Protein AF-A0A455UIN1-F1 (afdb_monomer)

InterPro domains:
  IPR005190 Glutamate-ammonia ligase adenylyltransferase, repeated domain [PF03710] (2-62)
  IPR013546 PII-uridylyltransferase/Glutamine-synthetase adenylyltransferase [PF08335] (84-170)
  IPR023057 Bifunctiona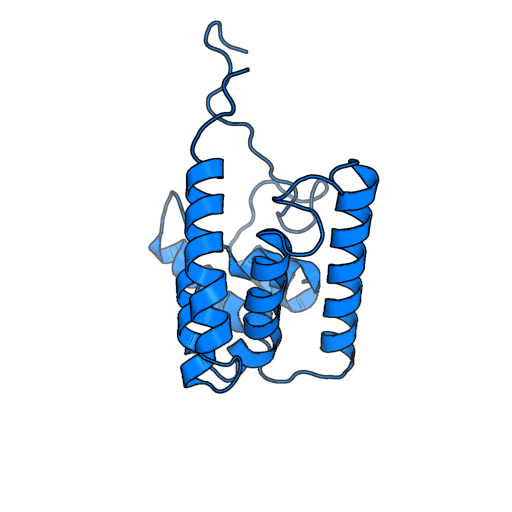l glutamine synthetase adenylyltransferase/adenylyl-removing enzyme [PTHR30621] (2-166)
  IPR043519 Nucleotidyltransferase superfamily [G3DSA:3.30.460.10] (1-71)
  IPR043519 Nucleotidyltransferase superfamily [SSF81301] (2-73)

Nearest PDB structures (foldseek):
  1v4a-assembly1_A  TM=8.719E-01  e=1.835E-10  Escherichia coli
  3k7d-assembly3_B  TM=8.566E-01  e=2.655E-03  Escherichia coli
  3k7d-assembly3_A  TM=7.253E-01  e=2.410E-03  Escherichia coli

Foldseek 3Di:
DDPVDDDDDDQQQLDQVGPPDDSDDDLVVRLCCLVPPNDLVNLLVLLQDADDDDPRVVRVVSSVSCCCSNAPLDDDPVSVVSLVVVVVVLLVVCVVVVVCPPCQRHPPHLVVLSSVLSSCCRVCCSPVVQCSHNDSLSSLVCCCVVVNDPPVVSVVVNVRNVVVVVVVVDDPPD

Mean predicted aligned error: 6.93 Å

Solvent-accessible surface area (backbone atoms only — not comparable to full-atom values): 10352 Å² total; per-residue (Å²): 126,56,101,86,50,74,94,73,91,82,82,69,60,86,45,72,71,28,88,85,29,72,96,74,75,55,70,69,56,51,53,50,42,45,73,77,70,55,50,74,69,52,30,62,58,51,48,62,62,72,63,87,66,82,65,48,65,64,41,46,50,54,54,59,72,44,40,66,63,43,22,37,76,72,82,57,74,65,58,57,50,50,51,52,52,49,51,50,52,54,53,50,54,34,52,74,68,67,34,55,84,35,74,60,57,18,93,90,8,58,55,52,55,50,48,54,50,50,48,47,26,45,72,39,18,33,76,44,60,83,36,72,49,60,47,65,71,60,34,48,69,48,30,39,85,69,72,75,39,60,58,71,60,44,65,60,49,50,59,52,48,53,50,53,53,54,64,61,74,46,76,81,88,123

Secondary structure (DSSP, 8-state):
-BTTB-S-----TTSTTGGGS-SS--HHHHHHHHHHT--HHHHHHHTT----SS-HHHHHHHHHHTHHHHS-SS--HHHHHHHHHHHHHHHHHHHHTTGGG-TTTSTTSHHHHHHHHHHHHHHHTTT-GGG--S-HHHHHHHTTTTTSS-HHHHHHHHHHHHHHHHHHHS----

pLDDT: mean 85.01, std 14.12, range [31.84, 97.75]

Radius of gyration: 17.74 Å; Cα contacts (8 Å, |Δi|>4): 140; chains: 1; bounding box: 41×41×50 Å

Structure (mmCIF, N/CA/C/O backbone):
data_AF-A0A455UIN1-F1
#
_entry.id   AF-A0A455UIN1-F1
#
loop_
_atom_site.group_PDB
_atom_site.id
_atom_site.type_symbol
_atom_site.label_atom_id
_atom_site.label_alt_id
_atom_site.label_comp_id
_atom_site.label_asym_id
_atom_site.label_entity_id
_atom_site.label_seq_id
_atom_site.pdbx_PDB_ins_code
_atom_site.Cartn_x
_atom_site.Cartn_y
_atom_site.Cartn_z
_atom_site.occupancy
_atom_site.B_iso_or_equiv
_atom_site.auth_seq_id
_atom_site.auth_comp_id
_atom_site.auth_asym_id
_atom_site.auth_atom_id
_atom_site.pdbx_PDB_model_num
ATOM 1 N N . MET A 1 1 ? 10.483 16.284 -27.730 1.00 51.31 1 MET A N 1
ATOM 2 C CA . MET A 1 1 ? 9.064 16.683 -27.606 1.00 51.31 1 MET A CA 1
ATOM 3 C C . MET A 1 1 ? 8.491 16.688 -29.005 1.00 51.31 1 MET A C 1
ATOM 5 O O . MET A 1 1 ? 9.138 17.255 -29.876 1.00 51.31 1 MET A O 1
ATOM 9 N N . THR A 1 2 ? 7.380 15.994 -29.245 1.00 78.19 2 THR A N 1
ATOM 10 C CA . THR A 1 2 ? 6.686 16.087 -30.538 1.00 78.19 2 THR A CA 1
ATOM 11 C C . THR A 1 2 ? 5.873 17.383 -30.583 1.00 78.19 2 THR A C 1
ATOM 13 O O . THR A 1 2 ? 5.689 18.029 -29.547 1.00 78.19 2 THR A O 1
ATOM 16 N N . ALA A 1 3 ? 5.391 17.766 -31.769 1.00 73.81 3 ALA A N 1
ATOM 17 C CA . ALA A 1 3 ? 4.498 18.918 -31.933 1.00 73.81 3 ALA A CA 1
ATOM 18 C C . ALA A 1 3 ? 3.223 18.800 -31.067 1.00 73.81 3 ALA A C 1
ATOM 20 O O . ALA A 1 3 ? 2.701 19.809 -30.607 1.00 73.81 3 ALA A O 1
ATOM 21 N N . ASP A 1 4 ? 2.807 17.566 -30.759 1.00 78.75 4 ASP A N 1
ATOM 22 C CA . ASP A 1 4 ? 1.626 17.242 -29.948 1.00 78.75 4 ASP A CA 1
ATOM 23 C C . ASP A 1 4 ? 1.920 17.079 -28.440 1.00 78.75 4 ASP A C 1
ATOM 25 O O . ASP A 1 4 ? 1.047 16.698 -27.661 1.00 78.75 4 ASP A O 1
ATOM 29 N N . GLY A 1 5 ? 3.152 17.345 -27.990 1.00 78.94 5 GLY A N 1
ATOM 30 C CA . GLY A 1 5 ? 3.526 17.269 -26.574 1.00 78.94 5 GLY A CA 1
ATOM 31 C C . GLY A 1 5 ? 3.953 15.871 -26.103 1.00 78.94 5 GLY A C 1
ATOM 32 O O . GLY A 1 5 ? 4.839 15.248 -26.687 1.00 78.94 5 GLY A O 1
ATOM 33 N N . PHE A 1 6 ? 3.423 15.413 -24.964 1.00 77.44 6 PHE A N 1
ATOM 34 C CA . PHE A 1 6 ? 3.706 14.094 -24.378 1.00 77.44 6 PHE A CA 1
ATOM 35 C C . PHE A 1 6 ? 2.401 13.432 -23.926 1.00 77.44 6 PHE A C 1
ATOM 37 O O . PHE A 1 6 ? 1.505 14.118 -23.444 1.00 77.44 6 PHE A O 1
ATOM 44 N N . ALA A 1 7 ? 2.312 12.100 -24.018 1.00 83.25 7 ALA A N 1
ATOM 45 C CA . ALA A 1 7 ? 1.125 11.369 -23.566 1.00 83.25 7 ALA A CA 1
ATOM 46 C C . ALA A 1 7 ? 0.991 11.399 -22.032 1.00 83.25 7 ALA A C 1
ATOM 48 O O . ALA A 1 7 ? -0.006 11.870 -21.494 1.00 83.25 7 ALA A O 1
ATOM 49 N N . PHE A 1 8 ? 2.026 10.946 -21.313 1.00 82.44 8 PHE A N 1
ATOM 50 C CA . PHE A 1 8 ? 2.052 10.943 -19.849 1.00 82.44 8 PHE A CA 1
ATOM 51 C C . PHE A 1 8 ? 3.449 11.260 -19.316 1.00 82.44 8 PHE A C 1
ATOM 53 O O . PHE A 1 8 ? 4.456 10.842 -19.887 1.00 82.44 8 PHE A O 1
ATOM 60 N N . ARG A 1 9 ? 3.511 11.964 -18.180 1.00 85.12 9 ARG A N 1
ATOM 61 C CA . ARG A 1 9 ? 4.736 12.026 -17.370 1.00 85.12 9 ARG A CA 1
ATOM 62 C C . ARG A 1 9 ? 4.831 10.742 -16.560 1.00 85.12 9 ARG A C 1
ATOM 64 O O . ARG A 1 9 ? 3.926 10.449 -15.781 1.00 85.12 9 ARG A O 1
ATOM 71 N N . VAL A 1 10 ? 5.918 10.004 -16.742 1.00 87.12 10 VAL A N 1
ATOM 72 C CA . VAL A 1 10 ? 6.169 8.748 -16.031 1.00 87.12 10 VAL A CA 1
ATOM 73 C C . VAL A 1 10 ? 7.175 8.997 -14.913 1.00 87.12 10 VAL A C 1
ATOM 75 O O . VAL A 1 10 ? 8.202 9.634 -15.132 1.00 87.12 10 VAL A O 1
ATOM 78 N N . ASP A 1 11 ? 6.865 8.506 -13.715 1.00 89.69 11 ASP A N 1
ATOM 79 C CA . ASP A 1 11 ? 7.731 8.599 -12.543 1.00 89.69 11 ASP A CA 1
ATOM 80 C C . ASP A 1 11 ? 8.199 7.198 -12.133 1.00 89.69 11 ASP A C 1
ATOM 82 O O . ASP A 1 11 ? 7.403 6.383 -11.672 1.00 89.69 11 ASP A O 1
ATOM 86 N N . MET A 1 12 ? 9.493 6.928 -12.314 1.00 89.50 12 MET A N 1
ATOM 87 C CA . MET A 1 12 ? 10.115 5.626 -12.044 1.00 89.50 12 MET A CA 1
ATOM 88 C C . MET A 1 12 ? 10.830 5.571 -10.684 1.00 89.50 12 MET A C 1
ATOM 90 O O . MET A 1 12 ? 11.571 4.625 -10.417 1.00 89.50 12 MET A O 1
ATOM 94 N N . ARG A 1 13 ? 10.656 6.577 -9.816 1.00 89.19 13 ARG A N 1
ATOM 95 C CA . ARG A 1 13 ? 11.411 6.703 -8.552 1.00 89.19 13 ARG A CA 1
ATOM 96 C C . ARG A 1 13 ? 11.016 5.701 -7.469 1.00 89.19 13 ARG A C 1
ATOM 98 O O . ARG A 1 13 ? 11.766 5.519 -6.519 1.00 89.19 13 ARG A O 1
ATOM 105 N N . LEU A 1 14 ? 9.859 5.053 -7.609 1.00 90.25 14 LEU A N 1
ATOM 106 C CA . LEU A 1 14 ? 9.370 4.044 -6.662 1.00 90.25 14 LEU A CA 1
ATOM 107 C C . LEU A 1 14 ? 9.937 2.636 -6.913 1.00 90.25 14 LEU A C 1
ATOM 109 O O . LEU A 1 14 ? 9.571 1.708 -6.198 1.00 90.25 14 LEU A O 1
ATOM 113 N N . ARG A 1 15 ? 10.792 2.455 -7.929 1.00 92.12 15 ARG A N 1
ATOM 114 C CA . ARG A 1 15 ? 11.458 1.170 -8.182 1.00 92.12 15 ARG A CA 1
ATOM 115 C C . ARG A 1 15 ? 12.506 0.865 -7.097 1.00 92.12 15 ARG A C 1
ATOM 117 O O . ARG A 1 15 ? 13.046 1.812 -6.518 1.00 92.12 15 ARG A O 1
ATOM 124 N N . PRO A 1 16 ? 12.845 -0.416 -6.863 1.00 89.75 16 PRO A N 1
ATOM 125 C CA . PRO A 1 16 ? 13.954 -0.800 -5.993 1.00 89.75 16 PRO A CA 1
ATOM 126 C C . PRO A 1 16 ? 15.227 -0.003 -6.261 1.00 89.75 16 PRO A C 1
ATOM 128 O O . PRO A 1 16 ? 15.590 0.223 -7.415 1.00 89.75 16 PRO A O 1
ATOM 131 N N . LEU A 1 17 ? 15.898 0.416 -5.184 1.00 86.12 17 LEU A N 1
ATOM 132 C CA . LEU A 1 17 ? 17.103 1.264 -5.217 1.00 86.12 17 LEU A CA 1
ATOM 133 C C . LEU A 1 17 ? 16.887 2.677 -5.810 1.00 86.12 17 LEU A C 1
ATOM 135 O O . LEU A 1 17 ? 17.843 3.446 -5.936 1.00 86.12 17 LEU A O 1
ATOM 139 N N . GLY A 1 18 ? 15.643 3.055 -6.123 1.00 87.81 18 GLY A N 1
ATOM 140 C CA . GLY A 1 18 ? 15.282 4.380 -6.620 1.00 87.81 18 GLY A CA 1
ATOM 141 C C . GLY A 1 18 ? 16.066 4.762 -7.873 1.00 87.81 18 GLY A C 1
ATOM 142 O O . GLY A 1 18 ? 16.268 3.944 -8.766 1.00 87.81 18 GLY A O 1
ATOM 143 N N . ASP A 1 19 ? 16.536 6.009 -7.936 1.00 85.75 19 ASP A N 1
ATOM 144 C CA . ASP A 1 19 ? 17.243 6.541 -9.108 1.00 85.75 19 ASP A CA 1
ATOM 145 C C . ASP A 1 19 ? 18.587 5.861 -9.399 1.00 85.75 19 ASP A C 1
ATOM 147 O O . ASP A 1 19 ? 18.988 5.814 -10.560 1.00 85.75 19 ASP A O 1
ATOM 151 N N . GLY A 1 20 ? 19.238 5.284 -8.384 1.00 84.38 20 GLY A N 1
ATOM 152 C CA . GLY A 1 20 ? 20.483 4.525 -8.543 1.00 84.38 20 GLY A CA 1
ATOM 153 C C . GLY A 1 20 ? 20.278 3.068 -8.972 1.00 84.38 20 GLY A C 1
ATOM 154 O O . GLY A 1 20 ? 21.251 2.375 -9.258 1.00 84.38 20 GLY A O 1
ATOM 155 N N . GLY A 1 21 ? 19.031 2.592 -9.001 1.00 86.44 21 GLY A N 1
ATOM 156 C CA . GLY A 1 21 ? 18.683 1.228 -9.380 1.00 86.44 21 GLY A CA 1
ATOM 157 C C . GLY A 1 21 ? 18.531 1.019 -10.884 1.00 86.44 21 GLY A C 1
ATOM 158 O O . GLY A 1 21 ? 18.217 1.973 -11.615 1.00 86.44 21 GLY A O 1
ATOM 159 N N . PRO A 1 22 ? 18.657 -0.238 -11.354 1.00 89.25 22 PRO A N 1
ATOM 160 C CA . PRO A 1 22 ? 18.333 -0.578 -12.732 1.00 89.25 22 PRO A CA 1
ATOM 161 C C . PRO A 1 22 ? 16.873 -0.225 -13.036 1.00 89.25 22 PRO A C 1
ATOM 163 O O . PRO A 1 22 ? 16.002 -0.277 -12.166 1.00 89.25 22 PRO A O 1
ATOM 166 N N . LEU A 1 23 ? 16.598 0.158 -14.284 1.00 91.00 23 LEU A N 1
ATOM 167 C CA . LEU A 1 23 ? 15.247 0.547 -14.698 1.00 91.00 23 LEU A CA 1
ATOM 168 C C . LEU A 1 23 ? 14.277 -0.645 -14.698 1.00 91.00 23 LEU A C 1
ATOM 170 O O . LEU A 1 23 ? 13.089 -0.475 -14.437 1.00 91.00 23 LEU A O 1
ATOM 174 N N . VAL A 1 24 ? 14.795 -1.840 -14.982 1.00 91.38 24 VAL A N 1
ATOM 175 C CA . VAL A 1 24 ? 14.050 -3.100 -15.032 1.00 91.38 24 VAL A CA 1
ATOM 176 C C . VAL A 1 24 ? 14.808 -4.140 -14.214 1.00 91.38 24 VAL A C 1
ATOM 178 O O . VAL A 1 24 ? 16.037 -4.183 -14.248 1.00 91.38 24 VAL A O 1
ATOM 181 N N . GLY A 1 25 ? 14.075 -4.973 -13.477 1.00 90.00 25 GLY A N 1
ATOM 182 C CA . GLY A 1 25 ? 14.623 -6.077 -12.697 1.00 90.00 25 GLY A CA 1
ATOM 183 C C . GLY A 1 25 ? 13.988 -7.409 -13.067 1.00 90.00 25 GLY A C 1
ATOM 184 O O . GLY A 1 25 ? 12.823 -7.454 -13.459 1.00 90.00 25 GLY A O 1
ATOM 185 N N . SER A 1 26 ? 14.750 -8.495 -12.926 1.00 95.00 26 SER A N 1
ATOM 186 C CA . SER A 1 26 ? 14.187 -9.845 -12.983 1.00 95.00 26 SER A CA 1
ATOM 187 C C . SER A 1 26 ? 13.335 -10.115 -11.742 1.00 95.00 26 SER A C 1
ATOM 189 O O . SER A 1 26 ? 13.546 -9.509 -10.690 1.00 95.00 26 SER A O 1
ATOM 191 N N . PHE A 1 27 ? 12.403 -11.064 -11.831 1.00 95.56 27 PHE A N 1
ATOM 192 C CA . PHE A 1 27 ? 11.572 -11.441 -10.684 1.00 95.56 27 PHE A CA 1
ATOM 193 C C . PHE A 1 27 ? 12.417 -11.910 -9.497 1.00 95.56 27 PHE A C 1
ATOM 195 O O . PHE A 1 27 ? 12.180 -11.469 -8.380 1.00 95.56 27 PHE A O 1
ATOM 202 N N . ALA A 1 28 ? 13.467 -12.698 -9.748 1.00 95.44 28 ALA A N 1
ATOM 203 C CA . ALA A 1 28 ? 14.395 -13.138 -8.709 1.00 95.44 28 ALA A CA 1
ATOM 204 C C . ALA A 1 28 ? 15.073 -11.962 -7.983 1.00 95.44 28 ALA A C 1
ATOM 206 O O . ALA A 1 28 ? 15.165 -11.964 -6.756 1.00 95.44 28 ALA A O 1
ATOM 207 N N . MET A 1 29 ? 15.503 -10.935 -8.726 1.00 94.44 29 MET A N 1
ATOM 208 C CA . MET A 1 29 ? 16.102 -9.739 -8.132 1.00 94.44 29 MET A CA 1
ATOM 209 C C . MET A 1 29 ? 15.086 -8.963 -7.289 1.00 94.44 29 MET A C 1
ATOM 211 O O . MET A 1 29 ? 15.405 -8.577 -6.167 1.00 94.44 29 MET A O 1
ATOM 215 N N . LEU A 1 30 ? 13.862 -8.774 -7.794 1.00 94.88 30 LEU A N 1
ATOM 216 C CA . LEU A 1 30 ? 12.804 -8.077 -7.058 1.00 94.88 30 LEU A CA 1
ATOM 217 C C . LEU A 1 30 ? 12.439 -8.821 -5.766 1.00 94.88 30 LEU A C 1
ATOM 219 O O . LEU A 1 30 ? 12.334 -8.197 -4.711 1.00 94.88 30 LEU A O 1
ATOM 223 N N . SER A 1 31 ? 12.293 -10.147 -5.829 1.00 95.06 31 SER A N 1
ATOM 224 C CA . SER A 1 31 ? 12.005 -10.989 -4.665 1.00 95.06 31 SER A CA 1
ATOM 225 C C . SER A 1 31 ? 13.099 -10.900 -3.601 1.00 95.06 31 SER A C 1
ATOM 227 O O . SER A 1 31 ? 12.779 -10.625 -2.447 1.00 95.06 31 SER A O 1
ATOM 229 N N . SER A 1 32 ? 14.376 -11.057 -3.977 1.00 95.00 32 SER A N 1
ATOM 230 C CA . SER A 1 32 ? 15.495 -10.927 -3.027 1.00 95.00 32 SER A CA 1
ATOM 231 C C . SER A 1 32 ? 15.580 -9.515 -2.451 1.00 95.00 32 SER A C 1
ATOM 233 O O . SER A 1 32 ? 15.699 -9.353 -1.240 1.00 95.00 32 SER A O 1
ATOM 235 N N . TYR A 1 33 ? 15.416 -8.477 -3.276 1.00 95.69 33 TYR A N 1
ATOM 236 C CA . TYR A 1 33 ? 15.452 -7.099 -2.795 1.00 95.69 33 TYR A CA 1
ATOM 237 C C . TYR A 1 33 ? 14.412 -6.835 -1.702 1.00 95.69 33 TYR A C 1
ATOM 239 O O . TYR A 1 33 ? 14.753 -6.332 -0.633 1.00 95.69 33 TYR A O 1
ATOM 247 N N . TYR A 1 34 ? 13.145 -7.181 -1.944 1.00 95.38 34 TYR A N 1
ATOM 248 C CA . TYR A 1 34 ? 12.088 -6.927 -0.965 1.00 95.38 34 TYR A CA 1
ATOM 249 C C . TYR A 1 34 ? 12.197 -7.820 0.272 1.00 95.38 34 TYR A C 1
ATOM 251 O O . TYR A 1 34 ? 11.794 -7.401 1.356 1.00 95.38 34 TYR A O 1
ATOM 259 N N . GLN A 1 35 ? 12.758 -9.020 0.135 1.00 91.56 35 GLN A N 1
ATOM 260 C CA . GLN A 1 35 ? 13.017 -9.901 1.266 1.00 91.56 35 GLN A CA 1
ATOM 261 C C . GLN A 1 35 ? 14.133 -9.362 2.172 1.00 91.56 35 GLN A C 1
ATOM 263 O O . GLN A 1 35 ? 13.962 -9.342 3.391 1.00 91.56 35 GLN A O 1
ATOM 268 N N . ASP A 1 36 ? 15.235 -8.895 1.583 1.00 92.56 36 ASP A N 1
ATOM 269 C CA . ASP A 1 36 ? 16.474 -8.621 2.318 1.00 92.56 36 ASP A CA 1
ATOM 270 C C . ASP A 1 36 ? 16.654 -7.134 2.666 1.00 92.56 36 ASP A C 1
ATOM 272 O O . ASP A 1 36 ? 17.248 -6.792 3.686 1.00 92.56 36 ASP A O 1
ATOM 276 N N . GLN A 1 37 ? 16.160 -6.230 1.815 1.00 93.44 37 GLN A N 1
ATOM 277 C CA . GLN A 1 37 ? 16.449 -4.787 1.875 1.00 93.44 37 GLN A CA 1
ATOM 278 C C . GLN A 1 37 ? 15.197 -3.899 1.852 1.00 93.44 37 GLN A C 1
ATOM 280 O O . GLN A 1 37 ? 15.311 -2.673 1.956 1.00 93.44 37 GLN A O 1
ATOM 28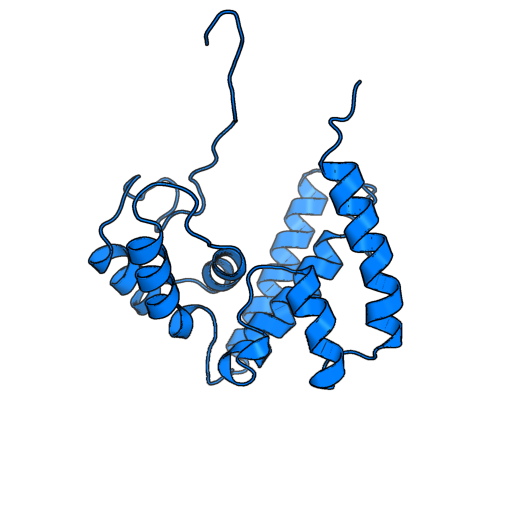5 N N . GLY A 1 38 ? 14.011 -4.495 1.711 1.00 92.56 38 GLY A N 1
ATOM 286 C CA . GLY A 1 38 ? 12.759 -3.767 1.563 1.00 92.56 38 GLY A CA 1
ATOM 287 C C . GLY A 1 38 ? 12.424 -2.910 2.789 1.00 92.56 38 GLY A C 1
ATOM 288 O O . GLY A 1 38 ? 12.328 -3.394 3.921 1.00 92.56 38 GLY A O 1
ATOM 289 N N . ARG A 1 39 ? 12.198 -1.619 2.555 1.00 91.44 39 ARG A N 1
ATOM 290 C CA . ARG A 1 39 ? 11.957 -0.598 3.580 1.00 91.44 39 ARG A CA 1
ATOM 291 C C . ARG A 1 39 ? 10.478 -0.486 3.943 1.00 91.44 39 ARG A C 1
ATOM 293 O O . ARG A 1 39 ? 9.584 -0.845 3.182 1.00 91.44 39 ARG A O 1
ATOM 300 N N . GLU A 1 40 ? 10.207 0.098 5.105 1.00 89.31 40 GLU A N 1
ATOM 301 C CA . GLU A 1 40 ? 8.846 0.251 5.643 1.00 89.31 40 GLU A CA 1
ATOM 302 C C . GLU A 1 40 ? 7.918 1.048 4.720 1.00 89.31 40 GLU A C 1
ATOM 304 O O . GLU A 1 40 ? 6.781 0.652 4.461 1.00 89.31 40 GLU A O 1
ATOM 309 N N . TRP A 1 41 ? 8.420 2.146 4.150 1.00 89.94 41 TRP A N 1
ATOM 310 C CA . TRP A 1 41 ? 7.648 2.956 3.209 1.00 89.94 41 TRP A CA 1
ATOM 311 C C . TRP A 1 41 ? 7.363 2.214 1.891 1.00 89.94 41 TRP A C 1
ATOM 313 O O . TRP A 1 41 ? 6.355 2.488 1.240 1.00 89.94 41 TRP A O 1
ATOM 323 N N . GLU A 1 42 ? 8.208 1.253 1.498 1.00 93.88 42 GLU A N 1
ATOM 324 C CA . GLU A 1 42 ? 7.999 0.464 0.279 1.00 93.88 42 GLU A CA 1
ATOM 325 C C . GLU A 1 42 ? 6.837 -0.508 0.453 1.00 93.88 42 GLU A C 1
ATOM 327 O O . GLU A 1 42 ? 6.058 -0.693 -0.478 1.00 93.88 42 GLU A O 1
ATOM 332 N N . ARG A 1 43 ? 6.632 -1.049 1.661 1.00 94.00 43 ARG A N 1
ATOM 333 C CA . ARG A 1 43 ? 5.442 -1.861 1.978 1.00 94.00 43 ARG A CA 1
ATOM 334 C C . ARG A 1 43 ? 4.168 -1.062 1.739 1.00 94.00 43 ARG A C 1
ATOM 336 O O . ARG A 1 43 ? 3.242 -1.548 1.095 1.00 94.00 43 ARG A O 1
ATOM 343 N N . TYR A 1 44 ? 4.156 0.193 2.186 1.00 93.62 44 TYR A N 1
ATOM 344 C CA . TYR A 1 44 ? 3.046 1.116 1.956 1.00 93.62 44 TYR A CA 1
ATOM 345 C C . TYR A 1 44 ? 2.813 1.392 0.462 1.00 93.62 44 TYR A C 1
ATOM 347 O O . TYR A 1 44 ? 1.675 1.328 -0.002 1.00 93.62 44 TYR A O 1
ATOM 355 N N . ALA A 1 45 ? 3.874 1.633 -0.317 1.00 92.38 45 ALA A N 1
ATOM 356 C CA . ALA A 1 45 ? 3.760 1.821 -1.766 1.00 92.38 45 ALA A CA 1
ATOM 357 C C . ALA A 1 45 ? 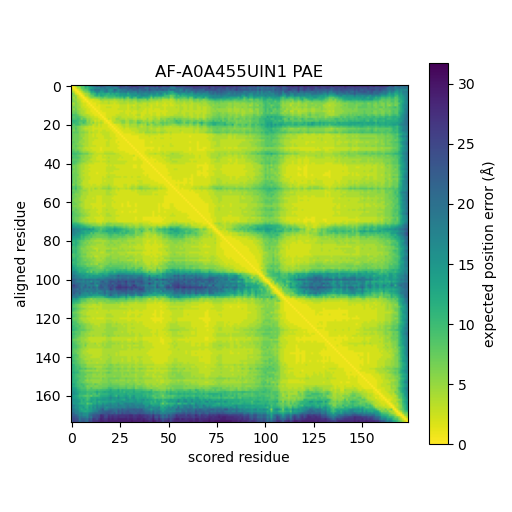3.222 0.561 -2.477 1.00 92.38 45 ALA A C 1
ATOM 359 O O . ALA A 1 45 ? 2.351 0.651 -3.348 1.00 92.38 45 ALA A O 1
ATOM 360 N N . MET A 1 46 ? 3.683 -0.620 -2.057 1.00 95.38 46 MET A N 1
ATOM 361 C CA . MET A 1 46 ? 3.309 -1.909 -2.641 1.00 95.38 46 MET A CA 1
ATOM 362 C C . MET A 1 46 ? 1.839 -2.287 -2.422 1.00 95.38 46 MET A C 1
ATOM 364 O O . MET A 1 46 ? 1.300 -3.057 -3.213 1.00 95.38 46 MET A O 1
ATOM 368 N N . LEU A 1 47 ? 1.131 -1.681 -1.457 1.00 95.44 47 LEU A N 1
ATOM 369 C CA . LEU A 1 47 ? -0.326 -1.853 -1.302 1.00 95.44 47 LEU A CA 1
ATOM 370 C C . LEU A 1 47 ? -1.119 -1.482 -2.563 1.00 95.44 47 LEU A C 1
ATOM 372 O O . LEU A 1 47 ? -2.245 -1.938 -2.751 1.00 95.44 47 LEU A O 1
ATOM 376 N N . LYS A 1 48 ? -0.567 -0.607 -3.409 1.00 93.69 48 LYS A N 1
ATOM 377 C CA . LYS A 1 48 ? -1.209 -0.134 -4.644 1.00 93.69 48 LYS A CA 1
ATOM 378 C C . LYS A 1 48 ? -0.647 -0.799 -5.898 1.00 93.69 48 LYS A C 1
ATOM 380 O O . LYS A 1 48 ? -1.151 -0.514 -6.987 1.00 93.69 48 LYS A O 1
ATOM 385 N N . ALA A 1 49 ? 0.372 -1.648 -5.764 1.00 94.56 49 ALA A N 1
ATOM 386 C CA . ALA A 1 49 ? 1.007 -2.309 -6.892 1.00 94.56 49 ALA A CA 1
ATOM 387 C C . ALA A 1 49 ? 0.022 -3.258 -7.586 1.00 94.56 49 ALA A C 1
ATOM 389 O O . ALA A 1 49 ? -0.712 -4.008 -6.944 1.00 94.56 49 ALA A O 1
ATOM 390 N N . ARG A 1 50 ? -0.006 -3.201 -8.918 1.00 95.38 50 ARG A N 1
ATOM 391 C CA . ARG A 1 50 ? -0.760 -4.118 -9.776 1.00 95.38 50 ARG A CA 1
ATOM 392 C C . ARG A 1 50 ? -0.095 -4.189 -11.151 1.00 95.38 50 ARG A C 1
ATOM 394 O O . ARG A 1 50 ? 0.392 -3.151 -11.611 1.00 95.38 50 ARG A O 1
ATOM 401 N N . PRO A 1 51 ? -0.097 -5.346 -11.827 1.00 95.50 51 PRO A N 1
ATOM 402 C CA . PRO A 1 51 ? 0.305 -5.410 -13.223 1.00 95.50 51 PRO A CA 1
ATOM 403 C C . PRO A 1 51 ? -0.681 -4.600 -14.079 1.00 95.50 51 PRO A C 1
ATOM 405 O O . PRO A 1 51 ? -1.887 -4.572 -13.817 1.00 95.50 51 PRO A O 1
ATOM 408 N N . VAL A 1 52 ? -0.157 -3.882 -15.072 1.00 95.19 52 VAL A N 1
ATOM 409 C CA . VAL A 1 52 ? -0.953 -3.013 -15.964 1.00 95.19 52 VAL A CA 1
ATOM 410 C C . VAL A 1 52 ? -0.656 -3.223 -17.448 1.00 95.19 52 VAL A C 1
ATOM 412 O O . VAL A 1 52 ? -1.398 -2.715 -18.282 1.00 95.19 52 VAL A O 1
ATOM 415 N N . ALA A 1 53 ? 0.419 -3.938 -17.777 1.00 93.81 53 ALA A N 1
ATOM 416 C CA . ALA A 1 53 ? 0.852 -4.237 -19.136 1.00 93.81 53 ALA A CA 1
ATOM 417 C C . ALA A 1 53 ? 1.792 -5.453 -19.129 1.00 93.81 53 ALA A C 1
ATOM 419 O O . ALA A 1 53 ? 2.329 -5.805 -18.076 1.00 93.81 53 ALA A O 1
ATOM 420 N N . GLY A 1 54 ? 2.021 -6.041 -20.306 1.00 95.12 54 GLY A N 1
ATOM 421 C CA . GLY A 1 54 ? 2.841 -7.244 -20.466 1.00 95.12 54 GLY A CA 1
ATOM 422 C C . GLY A 1 54 ? 2.102 -8.508 -20.026 1.00 95.12 54 GLY A C 1
ATOM 423 O O . GLY A 1 54 ? 0.881 -8.586 -20.153 1.00 95.12 54 GLY A O 1
ATOM 424 N N . ASP A 1 55 ? 2.850 -9.483 -19.511 1.00 96.88 55 ASP A N 1
ATOM 425 C CA . ASP A 1 55 ? 2.290 -10.699 -18.921 1.00 96.88 55 ASP A CA 1
ATOM 426 C C . ASP A 1 55 ? 1.693 -10.389 -17.537 1.00 96.88 55 ASP A C 1
ATOM 428 O O . ASP A 1 55 ? 2.401 -10.203 -16.539 1.00 96.88 55 ASP A O 1
ATOM 432 N N . LEU A 1 56 ? 0.365 -10.262 -17.503 1.00 96.94 56 LEU A N 1
ATOM 433 C CA . LEU A 1 56 ? -0.375 -9.899 -16.297 1.00 96.94 56 LEU A CA 1
ATOM 434 C C . LEU A 1 56 ? -0.411 -11.034 -15.269 1.00 96.94 56 LEU A C 1
ATOM 436 O O . LEU A 1 56 ? -0.486 -10.747 -14.071 1.00 96.94 56 LEU A O 1
ATOM 440 N N . ASP A 1 57 ? -0.339 -12.287 -15.714 1.00 97.75 57 ASP A N 1
ATOM 441 C CA . ASP A 1 57 ? -0.396 -13.455 -14.837 1.00 97.75 57 ASP A CA 1
ATOM 442 C C . ASP A 1 57 ? 0.944 -13.627 -14.123 1.00 97.75 57 ASP A C 1
ATOM 444 O O . ASP A 1 57 ? 0.981 -13.702 -12.894 1.00 97.75 57 ASP A O 1
ATOM 448 N N . ALA A 1 58 ? 2.052 -13.517 -14.860 1.00 97.00 58 ALA A N 1
ATOM 449 C CA . ALA A 1 58 ? 3.397 -13.517 -14.290 1.00 97.00 58 ALA A CA 1
ATOM 450 C C . ALA A 1 58 ? 3.604 -12.348 -13.305 1.00 97.00 58 ALA A C 1
ATOM 452 O O . ALA A 1 58 ? 4.168 -12.510 -12.220 1.00 97.00 58 ALA A O 1
ATOM 453 N N . GLY A 1 59 ? 3.102 -11.153 -13.640 1.00 96.75 59 GLY A N 1
ATOM 454 C CA . GLY A 1 59 ? 3.135 -10.007 -12.728 1.00 96.75 59 GLY A CA 1
ATOM 455 C C . GLY A 1 59 ? 2.289 -10.224 -11.467 1.00 96.75 59 GLY A C 1
ATOM 456 O O . GLY A 1 59 ? 2.699 -9.846 -10.367 1.00 96.75 59 GLY A O 1
ATOM 457 N N . SER A 1 60 ? 1.119 -10.852 -11.609 1.00 96.44 60 SER A N 1
ATOM 458 C CA . SER A 1 60 ? 0.257 -11.233 -10.482 1.00 96.44 60 SER A CA 1
ATOM 459 C C . SER A 1 60 ? 0.929 -12.259 -9.566 1.00 96.44 60 SER A C 1
ATOM 461 O O . SER A 1 60 ? 0.839 -12.124 -8.344 1.00 96.44 60 SER A O 1
ATOM 463 N N . GLU A 1 61 ? 1.639 -13.237 -10.133 1.00 97.44 61 GLU A N 1
ATOM 464 C CA . GLU A 1 61 ? 2.398 -14.249 -9.391 1.00 97.44 61 GLU A CA 1
ATOM 465 C C . GLU A 1 61 ? 3.529 -13.620 -8.567 1.00 97.44 61 GLU A C 1
ATOM 467 O O . GLU A 1 61 ? 3.630 -13.873 -7.362 1.00 97.44 61 GLU A O 1
ATOM 472 N N . LEU A 1 62 ? 4.316 -12.718 -9.166 1.00 96.31 62 LEU A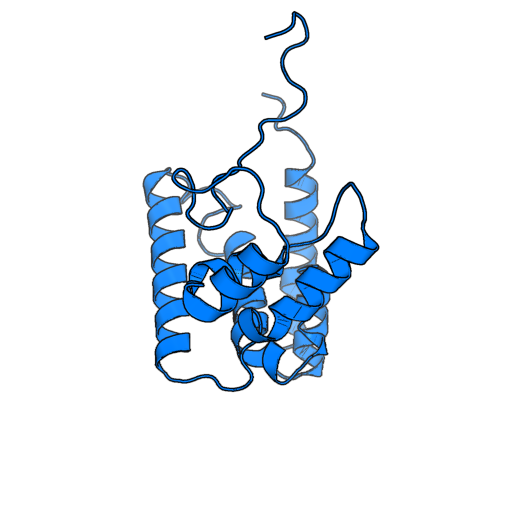 N 1
ATOM 473 C CA . LEU A 1 62 ? 5.345 -11.965 -8.444 1.00 96.31 62 LEU A CA 1
ATOM 474 C C . LEU A 1 62 ? 4.748 -11.224 -7.238 1.00 96.31 62 LEU A C 1
ATOM 476 O O . LEU A 1 62 ? 5.249 -11.341 -6.120 1.00 96.31 62 LEU A O 1
ATOM 480 N N . LEU A 1 63 ? 3.662 -10.469 -7.441 1.00 96.12 63 LEU A N 1
ATOM 481 C CA . LEU A 1 63 ? 3.027 -9.715 -6.355 1.00 96.12 63 LEU A CA 1
ATOM 482 C C . LEU A 1 63 ? 2.447 -10.628 -5.270 1.00 96.12 63 LEU A C 1
ATOM 484 O O . LEU A 1 63 ? 2.492 -10.269 -4.091 1.00 96.12 63 LEU A O 1
ATOM 488 N N . ALA A 1 64 ? 1.931 -11.805 -5.636 1.00 95.50 64 ALA A N 1
ATOM 489 C CA . ALA A 1 64 ? 1.495 -12.808 -4.672 1.00 95.50 64 ALA A CA 1
ATOM 490 C C . ALA A 1 64 ? 2.672 -13.300 -3.813 1.00 95.50 64 ALA A C 1
ATOM 492 O O . ALA A 1 64 ? 2.538 -13.362 -2.588 1.00 95.50 64 ALA A O 1
ATOM 493 N N .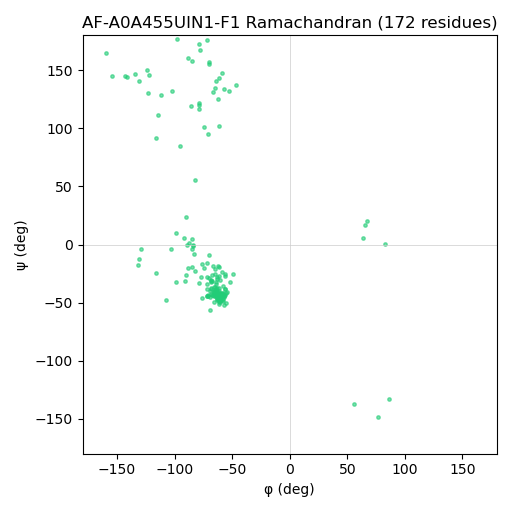 GLY A 1 65 ? 3.834 -13.550 -4.426 1.00 95.62 65 GLY A N 1
ATOM 494 C CA . GLY A 1 65 ? 5.074 -13.902 -3.728 1.00 95.62 65 GLY A CA 1
ATOM 495 C C . GLY A 1 65 ? 5.599 -12.800 -2.800 1.00 95.62 65 GLY A C 1
ATOM 496 O O . GLY A 1 65 ? 6.204 -13.096 -1.773 1.00 95.62 65 GLY A O 1
ATOM 497 N N . LEU A 1 66 ? 5.308 -11.530 -3.097 1.00 95.88 66 LEU A N 1
ATOM 498 C CA . LEU A 1 66 ? 5.689 -10.379 -2.269 1.00 95.88 66 LEU A CA 1
ATOM 499 C C . LEU A 1 66 ? 4.699 -10.072 -1.132 1.00 95.88 66 LEU A C 1
ATOM 501 O O . LEU A 1 66 ? 4.971 -9.205 -0.298 1.00 95.88 66 LEU A O 1
ATOM 505 N N . ARG A 1 67 ? 3.566 -10.779 -1.025 1.00 94.88 67 ARG A N 1
ATOM 506 C CA . ARG A 1 67 ? 2.593 -10.563 0.064 1.00 94.88 67 ARG A CA 1
ATOM 507 C C . ARG A 1 67 ? 3.189 -10.665 1.472 1.00 94.88 67 ARG A C 1
ATOM 509 O O . ARG A 1 67 ? 2.823 -9.815 2.277 1.00 94.88 67 ARG A O 1
ATOM 516 N N . PRO A 1 68 ? 4.098 -11.604 1.802 1.00 93.50 68 PRO A N 1
ATOM 517 C CA . PRO A 1 68 ? 4.720 -11.653 3.130 1.00 93.50 68 PRO A CA 1
ATOM 518 C C . PRO A 1 68 ? 5.563 -10.410 3.448 1.00 93.50 68 PRO A C 1
ATOM 520 O O . PRO A 1 68 ? 5.662 -10.003 4.607 1.00 93.50 68 PRO A O 1
ATOM 523 N N . PHE A 1 69 ? 6.138 -9.776 2.420 1.00 94.38 69 PHE A N 1
ATOM 524 C CA . PHE A 1 69 ? 6.796 -8.482 2.560 1.00 94.38 69 PHE A CA 1
ATOM 525 C C . PHE A 1 69 ? 5.773 -7.361 2.791 1.00 94.38 69 PHE A C 1
ATOM 527 O O . PHE A 1 69 ? 5.951 -6.535 3.678 1.00 94.38 69 PHE A O 1
ATOM 534 N N . VAL A 1 70 ? 4.662 -7.313 2.061 1.00 94.88 70 VAL A N 1
ATOM 535 C CA . VAL A 1 70 ? 3.680 -6.227 2.247 1.00 94.88 70 VAL A CA 1
ATOM 536 C C . VAL A 1 70 ? 2.908 -6.368 3.568 1.00 94.88 70 VAL A C 1
ATOM 538 O O . VAL A 1 70 ? 2.757 -5.399 4.311 1.00 94.88 70 VAL A O 1
ATOM 541 N N . TYR A 1 71 ? 2.456 -7.579 3.888 1.00 94.38 71 TYR A N 1
ATOM 542 C CA . TYR A 1 71 ? 1.527 -7.886 4.974 1.00 94.38 71 TYR A CA 1
ATOM 543 C C . TYR A 1 71 ? 2.192 -8.768 6.031 1.00 94.38 71 TYR A C 1
ATOM 545 O O . TYR A 1 71 ? 2.168 -9.999 5.960 1.00 94.38 71 TYR A O 1
ATOM 553 N N . ARG A 1 72 ? 2.780 -8.136 7.049 1.00 90.75 72 ARG A N 1
ATOM 554 C CA . ARG A 1 72 ? 3.463 -8.859 8.129 1.00 90.75 72 ARG A CA 1
ATOM 555 C C . ARG A 1 72 ? 2.474 -9.668 8.960 1.00 90.75 72 ARG A C 1
ATOM 557 O O . ARG A 1 72 ? 1.484 -9.136 9.454 1.00 90.75 72 ARG A O 1
ATOM 564 N N . ARG A 1 73 ? 2.791 -10.942 9.198 1.00 84.94 73 ARG A N 1
ATOM 565 C CA . ARG A 1 73 ? 2.002 -11.804 10.095 1.00 84.94 73 ARG A CA 1
ATOM 566 C C . ARG A 1 73 ? 2.114 -11.384 11.567 1.00 84.94 73 ARG A C 1
ATOM 568 O O . ARG A 1 73 ? 1.158 -11.532 12.333 1.00 84.94 73 ARG A O 1
ATOM 575 N N . TYR A 1 74 ? 3.274 -10.852 11.945 1.00 83.44 74 TYR A N 1
ATOM 576 C CA . TYR A 1 74 ? 3.581 -10.368 13.287 1.00 83.44 74 TYR A CA 1
ATOM 577 C C . TYR A 1 74 ? 3.995 -8.904 13.208 1.00 83.44 74 TYR A C 1
ATOM 579 O O . TYR A 1 74 ? 4.837 -8.540 12.388 1.00 83.44 74 TYR A O 1
ATOM 587 N N . LEU A 1 75 ? 3.388 -8.077 14.052 1.00 81.88 75 LEU A N 1
ATOM 588 C CA . LEU A 1 75 ? 3.755 -6.677 14.207 1.00 81.88 75 LEU A CA 1
ATOM 589 C C . LEU A 1 75 ? 4.362 -6.492 15.581 1.00 81.88 75 LEU A C 1
ATOM 591 O O . LEU A 1 75 ? 3.782 -6.906 16.586 1.00 81.88 75 LEU A O 1
ATOM 595 N N . ASP A 1 76 ? 5.530 -5.878 15.586 1.00 82.44 76 ASP A N 1
ATOM 596 C CA . ASP A 1 76 ? 6.206 -5.402 16.774 1.00 82.44 76 ASP A CA 1
ATOM 597 C C . ASP A 1 76 ? 5.945 -3.900 16.960 1.00 82.44 76 ASP A C 1
ATOM 599 O O . ASP A 1 76 ? 5.291 -3.233 16.150 1.00 82.44 76 ASP A O 1
ATOM 603 N N . PHE A 1 77 ? 6.468 -3.353 18.055 1.00 80.56 77 PHE A N 1
ATOM 604 C CA . PHE A 1 77 ? 6.419 -1.916 18.310 1.00 80.56 77 PHE A CA 1
ATOM 605 C C . PHE A 1 77 ? 7.132 -1.101 17.218 1.00 80.56 77 PHE A C 1
ATOM 607 O O . PHE A 1 77 ? 6.698 0.011 16.913 1.00 80.56 77 PHE A O 1
ATOM 614 N N . GLY A 1 78 ? 8.169 -1.662 16.585 1.00 82.88 78 GLY A N 1
ATOM 615 C CA . GLY A 1 78 ? 8.919 -1.007 15.512 1.00 82.88 78 GLY A CA 1
ATOM 616 C C . GLY A 1 78 ? 8.064 -0.714 14.279 1.00 82.88 78 GLY A C 1
ATOM 617 O O . GLY A 1 78 ? 8.177 0.359 13.684 1.00 82.88 78 GLY A O 1
ATOM 618 N N . ALA A 1 79 ? 7.140 -1.608 13.927 1.00 82.44 79 ALA A N 1
ATOM 619 C CA . ALA A 1 79 ? 6.225 -1.386 12.811 1.00 82.44 79 ALA A CA 1
ATOM 620 C C . ALA A 1 79 ? 5.250 -0.220 13.054 1.00 82.44 79 ALA A C 1
ATOM 622 O O . ALA A 1 79 ? 4.942 0.537 12.132 1.00 82.44 79 ALA A O 1
ATOM 623 N N . ILE A 1 80 ? 4.779 -0.044 14.294 1.00 84.94 80 ILE A N 1
ATOM 624 C CA . ILE A 1 80 ? 3.905 1.083 14.653 1.00 84.94 80 ILE A CA 1
ATOM 625 C C . ILE A 1 80 ? 4.681 2.399 14.561 1.00 84.94 80 ILE A C 1
ATOM 627 O O . ILE A 1 80 ? 4.164 3.371 14.009 1.00 84.94 80 ILE A O 1
ATOM 631 N N . GLU A 1 81 ? 5.921 2.430 15.053 1.00 89.00 81 GLU A N 1
ATOM 632 C CA . GLU A 1 81 ? 6.768 3.621 14.956 1.00 89.00 81 GLU A CA 1
ATOM 633 C C . GLU A 1 81 ? 7.068 3.981 13.496 1.00 89.00 81 GLU A C 1
ATOM 635 O O . GLU A 1 81 ? 6.885 5.123 13.081 1.00 89.00 81 GLU A O 1
ATOM 640 N N . SER A 1 82 ? 7.367 2.982 12.666 1.00 87.75 82 SER A N 1
ATOM 641 C CA . SER A 1 82 ? 7.580 3.162 11.224 1.00 87.75 82 SER A CA 1
ATOM 642 C C . SER A 1 82 ? 6.385 3.824 10.523 1.00 87.75 82 SER A C 1
ATOM 644 O O . SER A 1 82 ? 6.552 4.676 9.646 1.00 87.75 82 SER A O 1
ATOM 646 N N . LEU A 1 83 ? 5.154 3.481 10.922 1.00 89.75 83 LEU A N 1
ATOM 647 C CA . LEU A 1 83 ? 3.948 4.132 10.402 1.00 89.75 83 LEU A CA 1
ATOM 648 C C . LEU A 1 83 ? 3.833 5.591 10.865 1.00 89.75 83 LEU A C 1
ATOM 650 O O . LEU A 1 83 ? 3.410 6.449 10.083 1.00 89.75 83 LEU A O 1
ATOM 654 N N . ARG A 1 84 ? 4.225 5.901 12.107 1.00 90.56 84 ARG A N 1
ATOM 655 C CA . ARG A 1 84 ? 4.257 7.283 12.618 1.00 90.56 84 ARG A CA 1
ATOM 656 C C . ARG A 1 84 ? 5.278 8.124 11.860 1.00 90.56 84 ARG A C 1
ATOM 658 O O . ARG A 1 84 ? 4.952 9.234 11.431 1.00 90.56 84 ARG A O 1
ATOM 665 N N . GLU A 1 85 ? 6.469 7.585 11.625 1.00 92.12 85 GLU A N 1
ATOM 666 C CA . GLU A 1 85 ? 7.513 8.239 10.834 1.00 92.12 85 GLU A CA 1
ATOM 667 C C . GLU A 1 85 ? 7.058 8.498 9.395 1.00 92.12 85 GLU A C 1
ATOM 669 O O . GLU A 1 85 ? 7.240 9.603 8.869 1.00 92.12 85 GLU A O 1
ATOM 674 N N . LEU A 1 86 ? 6.396 7.515 8.775 1.00 90.50 86 LEU A N 1
ATOM 675 C CA . LEU A 1 86 ? 5.821 7.655 7.441 1.00 90.50 86 LEU A CA 1
ATOM 676 C C . LEU A 1 86 ? 4.776 8.779 7.400 1.00 90.50 86 LEU A C 1
ATOM 678 O O . LEU A 1 86 ? 4.838 9.650 6.528 1.00 90.50 86 LEU A O 1
ATOM 682 N N . LYS A 1 87 ? 3.857 8.827 8.375 1.00 89.81 87 LYS A N 1
ATOM 683 C CA . LYS A 1 87 ? 2.868 9.912 8.493 1.00 89.81 87 LYS A CA 1
ATOM 684 C C . LYS A 1 87 ? 3.542 11.273 8.653 1.00 89.81 87 LYS A C 1
ATOM 686 O O . LYS A 1 87 ? 3.159 12.235 7.985 1.00 89.81 87 LYS A O 1
ATOM 691 N N . ALA A 1 88 ? 4.571 11.361 9.492 1.00 90.25 88 ALA A N 1
ATOM 692 C CA . ALA A 1 88 ? 5.328 12.591 9.695 1.00 90.25 88 ALA A CA 1
ATOM 693 C C . ALA A 1 88 ? 6.054 13.038 8.415 1.00 90.25 88 ALA A C 1
ATOM 695 O O . ALA A 1 88 ? 6.084 14.229 8.099 1.00 90.25 88 ALA A O 1
ATOM 696 N N . MET A 1 89 ? 6.619 12.105 7.645 1.00 87.50 89 MET A N 1
ATOM 697 C CA . MET A 1 89 ? 7.238 12.386 6.347 1.00 87.50 89 MET A CA 1
ATOM 698 C C . MET A 1 89 ? 6.217 12.927 5.338 1.00 87.50 89 MET A C 1
ATOM 700 O O . MET A 1 89 ? 6.462 13.968 4.726 1.00 87.50 89 MET A O 1
ATOM 704 N N . ILE A 1 90 ? 5.050 12.284 5.224 1.00 83.56 90 ILE A N 1
ATOM 705 C CA . ILE A 1 90 ? 3.953 12.730 4.353 1.00 83.56 90 ILE A CA 1
ATOM 706 C C . ILE A 1 90 ? 3.515 14.151 4.729 1.00 83.56 90 ILE A C 1
ATOM 708 O O . ILE A 1 90 ? 3.435 15.026 3.864 1.00 83.56 90 ILE A O 1
ATOM 712 N N . ASN A 1 91 ? 3.292 14.410 6.019 1.00 84.69 91 ASN A N 1
ATOM 713 C CA . ASN A 1 91 ? 2.860 15.719 6.510 1.00 84.69 91 ASN A CA 1
ATOM 714 C C . ASN A 1 91 ? 3.914 16.814 6.244 1.00 84.69 91 ASN A C 1
ATOM 716 O O . ASN A 1 91 ? 3.566 17.922 5.825 1.00 84.69 91 ASN A O 1
ATOM 720 N N . ARG A 1 92 ? 5.208 16.513 6.435 1.00 86.44 92 ARG A N 1
ATOM 721 C CA . ARG A 1 92 ? 6.311 17.438 6.113 1.00 86.44 92 ARG A CA 1
ATOM 722 C C . ARG A 1 92 ? 6.346 17.781 4.627 1.00 86.44 92 ARG A C 1
ATOM 724 O O . ARG A 1 92 ? 6.495 18.950 4.280 1.00 86.44 92 ARG A O 1
ATOM 731 N N . GLU A 1 93 ? 6.157 16.796 3.756 1.00 82.19 93 GLU A N 1
ATOM 732 C CA . GLU A 1 93 ? 6.166 17.003 2.307 1.00 82.19 93 GLU A CA 1
ATOM 733 C C . GLU A 1 93 ? 4.963 17.832 1.826 1.00 82.19 93 GLU A C 1
ATOM 735 O O . GLU A 1 93 ? 5.109 18.701 0.962 1.00 82.19 93 GLU A O 1
ATOM 740 N N . VAL A 1 94 ? 3.782 17.624 2.418 1.00 77.69 94 VAL A N 1
ATOM 741 C CA . VAL A 1 94 ? 2.599 18.469 2.177 1.00 77.69 94 VAL A CA 1
ATOM 742 C C . VAL A 1 94 ? 2.874 19.915 2.590 1.00 77.69 94 VAL A C 1
ATOM 744 O O . VAL A 1 94 ? 2.593 20.837 1.818 1.00 77.69 94 VAL A O 1
ATOM 747 N N . LYS A 1 95 ? 3.470 20.119 3.775 1.00 79.56 95 LYS A N 1
ATOM 748 C CA . LYS A 1 95 ? 3.852 21.448 4.270 1.00 79.56 95 LYS A CA 1
ATOM 749 C C . LYS A 1 95 ? 4.855 22.129 3.344 1.00 79.56 95 LYS A C 1
ATOM 751 O O . LYS A 1 95 ? 4.642 23.279 2.976 1.00 79.56 95 LYS A O 1
ATOM 756 N N . ARG A 1 96 ? 5.909 21.416 2.937 1.00 80.19 96 ARG A N 1
ATOM 757 C CA . ARG A 1 96 ? 6.976 21.931 2.065 1.00 80.19 96 ARG A CA 1
ATOM 758 C C . ARG A 1 96 ? 6.443 22.450 0.732 1.00 80.19 96 ARG A C 1
ATOM 760 O O . ARG A 1 96 ? 6.948 23.435 0.214 1.00 80.19 96 ARG A O 1
ATOM 767 N N . LYS A 1 97 ? 5.414 21.803 0.186 1.00 76.62 97 LYS A N 1
ATOM 768 C CA . LYS A 1 97 ? 4.786 22.204 -1.078 1.00 76.62 97 LYS A CA 1
ATOM 769 C C . LYS A 1 97 ? 3.710 23.288 -0.922 1.00 76.62 97 LYS A C 1
ATOM 771 O O . LYS A 1 97 ? 3.039 23.596 -1.900 1.00 76.62 97 LYS A O 1
ATOM 776 N N . GLY A 1 98 ? 3.500 23.828 0.282 1.00 70.69 98 GLY A N 1
ATOM 777 C CA . GLY A 1 98 ? 2.478 24.849 0.539 1.00 70.69 98 GLY A CA 1
ATOM 778 C C . GLY A 1 98 ? 1.042 24.349 0.355 1.00 70.69 98 GLY A C 1
ATOM 779 O O . GLY A 1 98 ? 0.120 25.146 0.240 1.00 70.69 98 GLY A O 1
ATOM 780 N N . MET A 1 99 ? 0.821 23.031 0.338 1.00 65.31 99 MET A N 1
ATOM 781 C CA . MET A 1 99 ? -0.484 22.431 0.027 1.00 65.31 99 MET A CA 1
ATOM 782 C C . MET A 1 99 ? -1.361 22.213 1.272 1.00 65.31 99 MET A C 1
ATOM 784 O O . MET A 1 99 ? -2.248 21.367 1.264 1.00 65.31 99 MET A O 1
ATOM 788 N N . GLN A 1 100 ? -1.110 22.972 2.341 1.00 59.22 100 GLN A N 1
ATOM 789 C CA . GLN A 1 100 ? -1.805 22.885 3.635 1.00 59.22 100 GLN A CA 1
ATOM 790 C C . GLN A 1 100 ? -3.296 23.246 3.532 1.00 59.22 100 GLN A C 1
ATOM 792 O O . GLN A 1 100 ? -4.127 22.606 4.162 1.00 59.22 100 GLN A O 1
ATOM 797 N N . SER A 1 101 ? -3.634 24.244 2.709 1.00 52.53 101 SER A N 1
ATOM 798 C CA . SER A 1 101 ? -5.006 24.715 2.458 1.00 52.53 101 SER A CA 1
ATOM 799 C C . SER A 1 101 ? -5.717 23.958 1.332 1.00 52.53 101 SER A C 1
ATOM 801 O O . SER A 1 101 ? -6.853 24.270 0.977 1.00 52.53 101 SER A O 1
ATOM 803 N N . ASN A 1 102 ? -5.060 22.964 0.731 1.00 59.19 102 ASN A N 1
ATOM 804 C CA . ASN A 1 102 ? -5.657 22.172 -0.329 1.00 59.19 102 ASN A CA 1
ATOM 805 C C . ASN A 1 102 ? -6.599 21.148 0.309 1.00 59.19 102 ASN A C 1
ATOM 807 O O . ASN A 1 102 ? -6.135 20.252 1.006 1.00 59.19 102 ASN A O 1
ATOM 811 N N . ILE A 1 103 ? -7.900 21.237 0.021 1.00 52.94 103 ILE A N 1
ATOM 812 C CA . ILE A 1 103 ? -8.944 20.311 0.507 1.00 52.94 103 ILE A CA 1
ATOM 813 C C . ILE A 1 103 ? -8.551 18.830 0.273 1.00 52.94 103 ILE A C 1
ATOM 815 O O . ILE A 1 103 ? -8.959 17.934 1.003 1.00 52.94 103 ILE A O 1
ATOM 819 N N . LYS A 1 104 ? -7.695 18.550 -0.721 1.00 54.88 104 LYS A N 1
ATOM 820 C CA . LYS A 1 104 ? -7.213 17.198 -1.051 1.00 54.88 104 LYS A CA 1
ATOM 821 C C . LYS A 1 104 ? -6.002 16.733 -0.220 1.00 54.88 104 LYS A C 1
ATOM 823 O O . LYS A 1 104 ? -5.709 15.538 -0.213 1.00 54.88 104 LYS A O 1
ATOM 828 N N . LEU A 1 105 ? -5.253 17.645 0.403 1.00 53.53 105 LEU A N 1
ATOM 829 C CA . LEU A 1 105 ? -3.930 17.383 0.996 1.00 53.53 105 LEU A CA 1
ATOM 830 C C . LEU A 1 105 ? -3.753 17.910 2.423 1.00 53.53 105 LEU A C 1
ATOM 832 O O . LEU A 1 105 ? -2.824 17.466 3.095 1.00 53.53 105 LEU A O 1
ATOM 836 N N . GLY A 1 106 ? -4.606 18.832 2.864 1.00 54.53 106 GLY A N 1
ATOM 837 C CA . GLY A 1 106 ? -4.672 19.300 4.241 1.00 54.53 106 GLY A CA 1
ATOM 838 C C . GLY A 1 106 ? -5.270 18.255 5.195 1.00 54.53 106 GLY A C 1
ATOM 839 O O . GLY A 1 106 ? -5.696 17.181 4.752 1.00 54.53 106 GLY A O 1
ATOM 840 N N . PRO A 1 107 ? -5.296 18.560 6.503 1.00 54.75 107 PRO A N 1
ATOM 841 C CA . PRO A 1 107 ? -5.951 17.727 7.512 1.00 54.75 107 PRO A CA 1
ATOM 842 C C . PRO A 1 107 ? -7.411 17.435 7.130 1.00 54.75 107 PRO A C 1
ATOM 844 O O . PRO A 1 107 ? -8.134 18.349 6.738 1.00 54.75 107 PRO A O 1
ATOM 847 N N . GLY A 1 108 ? -7.829 16.171 7.202 1.00 61.06 108 GLY A N 1
ATOM 848 C CA . GLY A 1 108 ? -9.161 15.697 6.802 1.00 61.06 108 GLY A CA 1
ATOM 849 C C . GLY A 1 108 ? -9.344 15.414 5.303 1.00 61.06 108 GLY A C 1
ATOM 850 O O . GLY A 1 108 ? -10.422 15.002 4.887 1.00 61.06 108 GLY A O 1
ATOM 851 N N . GLY A 1 109 ? -8.316 15.606 4.468 1.00 68.94 109 GLY A N 1
ATOM 852 C CA . GLY A 1 109 ? -8.397 15.354 3.024 1.00 68.94 109 GLY A CA 1
ATOM 853 C C . GLY A 1 109 ? -8.276 13.873 2.621 1.00 68.94 109 GLY A C 1
ATOM 854 O O . GLY A 1 109 ? -7.903 13.007 3.412 1.00 68.94 109 GLY A O 1
ATOM 855 N N . ILE A 1 110 ? -8.489 13.574 1.330 1.00 71.38 110 ILE A N 1
ATOM 856 C CA . ILE A 1 110 ? -8.441 12.202 0.769 1.00 71.38 110 ILE A CA 1
ATOM 857 C C . ILE A 1 110 ? -7.153 11.424 1.101 1.00 71.38 110 ILE A C 1
ATOM 859 O O . ILE A 1 110 ? -7.198 10.207 1.263 1.00 71.38 110 ILE A O 1
ATOM 863 N N . ARG A 1 111 ? -6.004 12.104 1.231 1.00 75.62 111 ARG A N 1
ATOM 864 C CA . ARG A 1 111 ? -4.739 11.451 1.614 1.00 75.62 111 ARG A CA 1
ATOM 865 C C . ARG A 1 111 ? -4.722 10.950 3.051 1.00 75.62 111 ARG A C 1
ATOM 867 O O . ARG A 1 111 ? -4.029 9.981 3.335 1.00 75.62 111 ARG A O 1
ATOM 874 N N . GLU A 1 112 ? -5.435 11.612 3.952 1.00 80.31 112 GLU A N 1
ATOM 875 C CA . GLU A 1 112 ? -5.539 11.173 5.339 1.00 80.31 112 GLU A CA 1
ATOM 876 C C . GLU A 1 112 ? -6.389 9.910 5.434 1.00 80.31 112 GLU A C 1
ATOM 878 O O . GLU A 1 112 ? -5.962 8.940 6.053 1.00 80.31 112 GLU A O 1
ATOM 883 N N . VAL A 1 113 ? -7.510 9.875 4.707 1.00 84.50 113 VAL A N 1
ATOM 884 C CA . VAL A 1 113 ? -8.339 8.670 4.554 1.00 84.50 113 VAL A CA 1
ATOM 885 C C . VAL A 1 113 ? -7.528 7.528 3.947 1.00 84.50 113 VAL A C 1
ATOM 887 O O . VAL A 1 113 ? -7.535 6.415 4.469 1.00 84.50 113 VAL A O 1
ATOM 890 N N . GLU A 1 114 ? -6.786 7.805 2.870 1.00 87.75 114 GLU A N 1
ATOM 891 C CA . GLU A 1 114 ? -5.916 6.817 2.232 1.00 87.75 114 GLU A CA 1
ATOM 892 C C . GLU A 1 114 ? -4.873 6.269 3.208 1.00 87.75 114 GLU A C 1
ATOM 894 O O . GLU A 1 114 ? -4.737 5.053 3.333 1.00 87.75 114 GLU A O 1
ATOM 899 N N . PHE A 1 115 ? -4.208 7.150 3.957 1.00 90.38 115 PHE A N 1
ATOM 900 C CA . PHE A 1 115 ? -3.235 6.752 4.964 1.00 90.38 115 PHE A CA 1
ATOM 901 C C . PHE A 1 115 ? -3.854 5.878 6.059 1.00 90.38 115 PHE A C 1
ATOM 903 O O . PHE A 1 115 ? -3.295 4.831 6.372 1.00 90.38 115 PHE A O 1
ATOM 910 N N . VAL A 1 116 ? -5.001 6.267 6.624 1.00 90.00 116 VAL A N 1
ATOM 911 C CA . VAL A 1 116 ? -5.667 5.514 7.701 1.00 90.00 116 VAL A CA 1
ATOM 912 C C . VAL A 1 116 ? -6.061 4.118 7.228 1.00 90.00 116 VAL A C 1
ATOM 914 O O . VAL A 1 116 ? -5.727 3.126 7.875 1.00 90.00 116 VAL A O 1
ATOM 917 N N . VAL A 1 117 ? -6.720 4.017 6.072 1.00 93.19 117 VAL A N 1
ATOM 918 C CA . VAL A 1 117 ? -7.152 2.725 5.524 1.00 93.19 117 VAL A CA 1
ATOM 919 C C . VAL A 1 117 ? -5.945 1.841 5.215 1.00 93.19 117 VAL A C 1
ATOM 921 O O . VAL A 1 117 ? -5.923 0.678 5.607 1.00 93.19 117 VAL A O 1
ATOM 924 N N . GLN A 1 118 ? -4.907 2.378 4.576 1.00 94.31 118 GLN A N 1
ATOM 925 C CA . GLN A 1 118 ? -3.696 1.616 4.269 1.00 94.31 118 GLN A CA 1
ATOM 926 C C . GLN A 1 118 ? -2.892 1.237 5.518 1.00 94.31 118 GLN A C 1
ATOM 928 O O . GLN A 1 118 ? -2.294 0.163 5.546 1.00 94.31 118 GLN A O 1
ATOM 933 N N . ALA A 1 119 ? -2.912 2.056 6.571 1.00 94.06 119 ALA A N 1
ATOM 934 C CA . ALA A 1 119 ? -2.338 1.692 7.861 1.00 94.06 119 ALA A CA 1
ATOM 935 C C . ALA A 1 119 ? -3.058 0.471 8.450 1.00 94.06 119 ALA A C 1
ATOM 937 O O . ALA A 1 119 ? -2.389 -0.470 8.873 1.00 94.06 119 ALA A O 1
ATOM 938 N N . PHE A 1 120 ? -4.396 0.410 8.387 1.00 94.62 120 PHE A N 1
ATOM 939 C CA . PHE A 1 120 ? -5.123 -0.814 8.744 1.00 94.62 120 PHE A CA 1
ATOM 940 C C . PHE A 1 120 ? -4.705 -1.999 7.875 1.00 94.62 120 PHE A C 1
ATOM 942 O O . PHE A 1 120 ? -4.491 -3.085 8.403 1.00 94.62 120 PHE A O 1
ATOM 949 N N . GLN A 1 121 ? -4.519 -1.812 6.567 1.00 95.88 121 GLN A N 1
ATOM 950 C CA . GLN A 1 121 ? -4.049 -2.893 5.697 1.00 95.88 121 GLN A CA 1
ATOM 951 C C . GLN A 1 121 ? -2.660 -3.410 6.106 1.00 95.88 121 GLN A C 1
ATOM 953 O O . GLN A 1 121 ? -2.460 -4.621 6.125 1.00 95.88 121 GLN A O 1
ATOM 958 N N . LEU A 1 122 ? -1.721 -2.541 6.491 1.00 94.69 122 LEU A N 1
ATOM 959 C CA . LEU A 1 122 ? -0.387 -2.958 6.950 1.00 94.69 122 LEU A CA 1
ATOM 960 C C . LEU A 1 122 ? -0.416 -3.613 8.336 1.00 94.69 122 LEU A C 1
ATOM 962 O O . LEU A 1 122 ? 0.299 -4.586 8.565 1.00 94.69 122 LEU A O 1
ATOM 966 N N . ILE A 1 123 ? -1.253 -3.110 9.249 1.00 93.06 123 ILE A N 1
ATOM 967 C CA . ILE A 1 123 ? -1.358 -3.606 10.632 1.00 93.06 123 ILE A CA 1
ATOM 968 C C . ILE A 1 123 ? -2.191 -4.898 10.718 1.00 93.06 123 ILE A C 1
ATOM 970 O O . ILE A 1 123 ? -1.985 -5.745 11.581 1.00 93.06 123 ILE A O 1
ATOM 974 N N . ARG A 1 124 ? -3.197 -5.065 9.866 1.00 93.62 124 ARG A N 1
ATOM 975 C CA . ARG A 1 124 ? -4.166 -6.161 9.993 1.00 93.62 124 ARG A CA 1
ATOM 976 C C . ARG A 1 124 ? -4.126 -7.128 8.825 1.00 93.62 124 ARG A C 1
ATOM 978 O O . ARG A 1 124 ? -4.421 -8.299 9.027 1.00 93.62 124 ARG A O 1
ATOM 985 N N . GLY A 1 125 ? -3.663 -6.704 7.649 1.00 94.69 125 GLY A N 1
ATOM 986 C CA . GLY A 1 125 ? -3.688 -7.515 6.429 1.00 94.69 125 GLY A CA 1
ATOM 987 C C . GLY A 1 125 ? -2.869 -8.804 6.479 1.00 94.69 125 GLY A C 1
ATOM 988 O O . GLY A 1 125 ? -3.128 -9.706 5.689 1.00 94.69 125 GLY A O 1
ATOM 989 N N . GLY A 1 126 ? -1.918 -8.943 7.410 1.00 93.19 126 GLY A N 1
ATOM 990 C CA . GLY A 1 126 ? -1.209 -10.211 7.622 1.00 93.19 126 GLY A CA 1
ATOM 991 C C . GLY A 1 126 ? -2.034 -11.285 8.342 1.00 93.19 126 GLY A C 1
ATOM 992 O O . GLY A 1 126 ? -1.702 -12.465 8.249 1.00 93.19 126 GLY A O 1
ATOM 993 N N . ARG A 1 127 ? -3.098 -10.892 9.055 1.00 92.88 127 ARG A N 1
ATOM 994 C CA . ARG A 1 127 ? -4.054 -11.796 9.723 1.00 92.88 127 ARG A CA 1
ATOM 995 C C . ARG A 1 127 ? -5.390 -11.826 8.988 1.00 92.88 127 ARG A C 1
ATOM 997 O O . ARG A 1 127 ? -5.899 -12.896 8.682 1.00 92.88 127 ARG A O 1
ATOM 1004 N N . ASP A 1 128 ? -5.899 -10.647 8.656 1.00 94.94 128 ASP A N 1
ATOM 1005 C CA . ASP A 1 128 ? -7.169 -10.440 7.976 1.00 94.94 128 ASP A CA 1
ATOM 1006 C C . ASP A 1 128 ? -6.892 -10.314 6.471 1.00 94.94 128 ASP A C 1
ATOM 1008 O O . ASP A 1 128 ? -6.711 -9.216 5.938 1.00 94.94 128 ASP A O 1
ATOM 1012 N N . THR A 1 129 ? -6.807 -11.449 5.769 1.00 94.62 129 THR A N 1
ATOM 1013 C CA . THR A 1 129 ? -6.448 -11.498 4.335 1.00 94.62 129 THR A CA 1
ATOM 1014 C C . THR A 1 129 ? -7.436 -10.741 3.444 1.00 94.62 129 THR A C 1
ATOM 1016 O O . THR A 1 129 ? -7.088 -10.297 2.350 1.00 94.62 129 THR A O 1
ATOM 1019 N N . GLU A 1 130 ? -8.648 -10.492 3.938 1.00 94.44 130 GLU A N 1
ATOM 1020 C CA . GLU A 1 130 ? -9.633 -9.605 3.326 1.00 94.44 130 GLU A CA 1
ATOM 1021 C C . GLU A 1 130 ? -9.112 -8.167 3.156 1.00 94.44 130 GLU A C 1
ATOM 1023 O O . GLU A 1 130 ? -9.551 -7.440 2.271 1.00 94.44 130 GLU A O 1
ATOM 1028 N N . LEU A 1 131 ? -8.126 -7.727 3.929 1.00 96.12 131 LEU A N 1
ATOM 1029 C CA . LEU A 1 131 ? -7.523 -6.410 3.739 1.00 96.12 131 LEU A CA 1
ATOM 1030 C C . LEU A 1 131 ? -6.422 -6.398 2.672 1.00 96.12 131 LEU A C 1
ATOM 1032 O O . LEU A 1 131 ? -5.901 -5.329 2.361 1.00 96.12 131 LEU A O 1
ATOM 1036 N N . GLN A 1 132 ? -6.090 -7.532 2.049 1.00 95.69 132 GLN A N 1
ATOM 103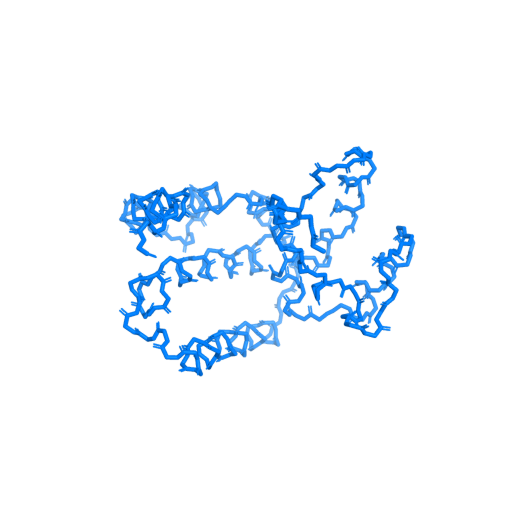7 C CA . GLN A 1 132 ? -5.073 -7.622 0.995 1.00 95.69 132 GLN A CA 1
ATOM 1038 C C . GLN A 1 132 ? -5.622 -7.232 -0.388 1.00 95.69 132 GLN A C 1
ATOM 1040 O O . GLN A 1 132 ? -5.574 -8.000 -1.349 1.00 95.69 132 GLN A O 1
ATOM 1045 N N . VAL A 1 133 ? -6.184 -6.026 -0.487 1.00 94.75 133 VAL A N 1
ATOM 1046 C CA . VAL A 1 133 ? -6.767 -5.476 -1.719 1.00 94.75 133 VAL A CA 1
ATOM 1047 C C . VAL A 1 133 ? -6.109 -4.162 -2.115 1.00 94.75 133 VAL A C 1
ATOM 1049 O O . VAL A 1 133 ? -5.771 -3.335 -1.276 1.00 94.75 133 VAL A O 1
ATOM 1052 N N . THR A 1 134 ? -5.985 -3.915 -3.415 1.00 92.88 134 THR A N 1
ATOM 1053 C CA . THR A 1 134 ? -5.373 -2.677 -3.930 1.00 92.88 134 THR A CA 1
ATOM 1054 C C . THR A 1 134 ? -6.349 -1.496 -3.965 1.00 92.88 134 THR A C 1
ATOM 1056 O O . THR A 1 134 ? -5.950 -0.325 -3.966 1.00 92.88 134 THR A O 1
ATOM 1059 N N . SER A 1 135 ? -7.653 -1.777 -4.004 1.00 92.31 135 SER A N 1
ATOM 1060 C CA . SER A 1 135 ? -8.720 -0.774 -4.027 1.00 92.31 135 SER A CA 1
ATOM 1061 C C . SER A 1 135 ? -8.964 -0.210 -2.629 1.00 92.31 135 SER A C 1
ATOM 1063 O O . SER A 1 135 ? -9.365 -0.940 -1.723 1.00 92.31 135 SER A O 1
ATOM 1065 N N . LEU A 1 136 ? -8.796 1.109 -2.477 1.00 90.19 136 LEU A N 1
ATOM 1066 C CA . LEU A 1 136 ? -9.027 1.789 -1.199 1.00 90.19 136 LEU A CA 1
ATOM 1067 C C . LEU A 1 136 ? -10.490 1.679 -0.770 1.00 90.19 136 LEU A C 1
ATOM 1069 O O . LEU A 1 136 ? -10.771 1.357 0.375 1.00 90.19 136 LEU A O 1
ATOM 1073 N N . LYS A 1 137 ? -11.417 1.885 -1.714 1.00 91.75 137 LYS A N 1
ATOM 1074 C CA . LYS A 1 137 ? -12.858 1.735 -1.484 1.00 91.75 137 LYS A CA 1
ATOM 1075 C C . LYS A 1 137 ? -13.191 0.334 -0.969 1.00 91.75 137 LYS A C 1
ATOM 1077 O O . LYS A 1 137 ? -13.979 0.183 -0.045 1.00 91.75 137 LYS A O 1
ATOM 1082 N N . THR A 1 138 ? -12.582 -0.690 -1.565 1.00 94.44 138 THR A N 1
ATOM 1083 C CA . THR A 1 138 ? -12.809 -2.082 -1.162 1.00 94.44 138 THR A CA 1
ATOM 1084 C C . THR A 1 138 ? -12.236 -2.356 0.224 1.00 94.44 138 THR A C 1
ATOM 1086 O O . THR A 1 138 ? -12.913 -2.992 1.019 1.00 94.44 138 THR A O 1
ATOM 1089 N N . ALA A 1 139 ? -11.032 -1.861 0.529 1.00 95.12 139 ALA A N 1
ATOM 1090 C CA . ALA A 1 139 ? -10.449 -1.980 1.863 1.00 95.12 139 ALA A CA 1
ATOM 1091 C C . ALA A 1 139 ? -11.318 -1.274 2.915 1.00 95.12 139 ALA A C 1
ATOM 1093 O O . ALA A 1 139 ? -11.675 -1.890 3.912 1.00 95.12 139 ALA A O 1
ATOM 1094 N N . LEU A 1 140 ? -11.728 -0.029 2.653 1.00 93.94 140 LEU A N 1
ATOM 1095 C CA . LEU A 1 140 ? -12.569 0.774 3.542 1.00 93.94 140 LEU A CA 1
ATOM 1096 C C . LEU A 1 140 ? -13.899 0.073 3.867 1.00 93.94 140 LEU A C 1
ATOM 1098 O O . LEU A 1 140 ? -14.268 -0.008 5.033 1.00 93.94 140 LEU A O 1
ATOM 1102 N N . ASN A 1 141 ? -14.557 -0.527 2.869 1.00 95.00 141 ASN A N 1
ATOM 1103 C CA . ASN A 1 141 ? -15.798 -1.292 3.060 1.00 95.00 141 ASN A CA 1
ATOM 1104 C C . ASN A 1 141 ? -15.638 -2.561 3.913 1.00 95.00 141 ASN A C 1
ATOM 1106 O O . ASN A 1 141 ? -16.631 -3.076 4.417 1.00 95.00 141 ASN A O 1
ATOM 1110 N N . ARG A 1 142 ? -14.421 -3.101 4.041 1.00 96.00 142 ARG A N 1
ATOM 1111 C CA . ARG A 1 142 ? -14.150 -4.330 4.810 1.00 96.00 142 ARG A CA 1
ATOM 1112 C C . ARG A 1 142 ? -13.851 -4.046 6.283 1.00 96.00 142 ARG A C 1
ATOM 1114 O O . ARG A 1 142 ? -14.012 -4.930 7.115 1.00 96.00 142 ARG A O 1
ATOM 1121 N N . LEU A 1 143 ? -13.455 -2.818 6.627 1.00 95.81 143 LEU A N 1
ATOM 1122 C CA . LEU A 1 143 ? -13.072 -2.452 7.996 1.00 95.81 143 LEU A CA 1
ATOM 1123 C C . LEU A 1 143 ? -14.196 -2.620 9.042 1.00 95.81 143 LEU A C 1
ATOM 1125 O O . LEU A 1 143 ? -13.871 -3.074 10.142 1.00 95.81 143 LEU A O 1
ATOM 1129 N N . PRO A 1 144 ? -15.485 -2.336 8.750 1.00 96.31 144 PRO A N 1
ATOM 1130 C CA . PRO A 1 144 ? -16.563 -2.517 9.725 1.00 96.31 144 PRO A CA 1
ATOM 1131 C C . PRO A 1 144 ? -16.827 -3.971 10.095 1.00 96.31 144 PRO A C 1
ATOM 1133 O O . PRO A 1 144 ? -16.950 -4.285 11.276 1.00 96.31 144 PRO A O 1
ATOM 1136 N N . ALA A 1 145 ? -16.840 -4.870 9.108 1.00 95.69 145 ALA A N 1
ATOM 1137 C CA . ALA A 1 145 ? -17.043 -6.301 9.337 1.00 95.69 145 ALA A CA 1
ATOM 1138 C C . ALA A 1 145 ? -15.938 -6.919 10.215 1.00 95.69 145 ALA A C 1
ATOM 1140 O O . ALA A 1 145 ? -16.184 -7.877 10.941 1.00 95.69 145 ALA A O 1
ATOM 1141 N N . LEU A 1 146 ? -14.739 -6.330 10.188 1.00 95.06 146 LEU A N 1
ATOM 1142 C CA . LEU A 1 146 ? -13.593 -6.729 11.007 1.00 95.06 146 LEU A CA 1
ATOM 1143 C C . LEU A 1 146 ? -13.541 -6.018 12.374 1.00 95.06 146 LEU A C 1
ATOM 1145 O O . LEU A 1 146 ? -12.605 -6.238 13.141 1.00 95.06 146 LEU A O 1
ATOM 1149 N N . GLY A 1 147 ? -14.500 -5.133 12.675 1.00 94.50 147 GLY A N 1
ATOM 1150 C CA . GLY A 1 147 ? -14.525 -4.342 13.909 1.00 94.50 147 GLY A CA 1
ATOM 1151 C C . GLY A 1 147 ? -13.394 -3.311 14.017 1.00 94.50 147 GLY A C 1
ATOM 1152 O O . GLY A 1 147 ? -13.064 -2.879 15.119 1.00 94.50 147 GLY A O 1
ATOM 1153 N N . LEU A 1 148 ? -12.772 -2.933 12.894 1.00 93.69 148 LEU A N 1
ATOM 1154 C CA . LEU A 1 148 ? -11.615 -2.029 12.858 1.00 93.69 148 LEU A CA 1
ATOM 1155 C C . LEU A 1 148 ? -12.010 -0.555 12.722 1.00 93.69 148 LEU A C 1
ATOM 1157 O O . LEU A 1 148 ? -11.268 0.320 13.165 1.00 93.69 148 LEU A O 1
ATOM 1161 N N . LEU A 1 149 ? -13.174 -0.280 12.129 1.00 93.38 149 LEU A N 1
ATOM 1162 C CA . LEU A 1 149 ? -13.794 1.044 12.094 1.00 93.38 149 LEU A CA 1
ATOM 1163 C C . LEU A 1 149 ? -15.315 0.928 12.251 1.00 93.38 149 LEU A C 1
ATOM 1165 O O . LEU A 1 149 ? -15.902 0.004 11.694 1.00 93.38 149 LEU A O 1
ATOM 1169 N N . PRO A 1 150 ? -15.980 1.867 12.943 1.00 94.06 150 PRO A N 1
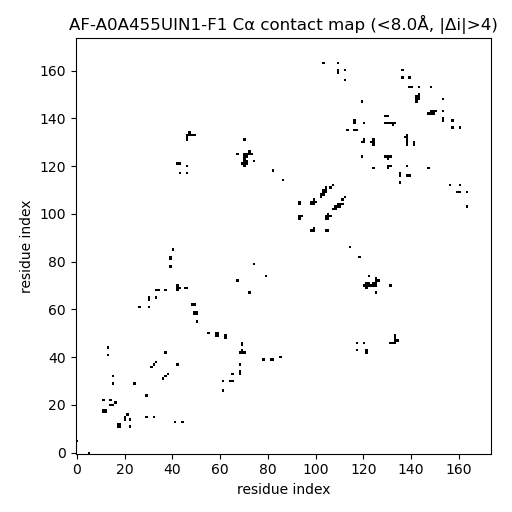ATOM 1170 C CA . PRO A 1 150 ? -17.438 1.908 12.980 1.00 94.06 150 PRO A CA 1
ATOM 1171 C C . PRO A 1 150 ? -18.036 2.113 11.583 1.00 94.06 150 PRO A C 1
ATOM 1173 O O . PRO A 1 150 ? -17.516 2.904 10.795 1.00 94.06 150 PRO A O 1
ATOM 1176 N N . GLN A 1 151 ? -19.175 1.471 11.308 1.00 93.25 151 GLN A N 1
ATOM 1177 C CA . GLN A 1 151 ? -19.890 1.626 10.034 1.00 93.25 151 GLN A CA 1
ATOM 1178 C C . GLN A 1 151 ? -20.216 3.097 9.734 1.00 93.25 151 GLN A C 1
ATOM 1180 O O . GLN A 1 151 ? -19.971 3.557 8.626 1.00 93.25 151 GLN A O 1
ATOM 1185 N N . ALA A 1 152 ? -20.644 3.859 10.748 1.00 90.88 152 ALA A N 1
ATOM 1186 C CA . ALA A 1 152 ? -20.953 5.282 10.610 1.00 90.88 152 ALA A CA 1
ATOM 1187 C C . ALA A 1 152 ? -19.771 6.111 10.067 1.00 90.88 152 ALA A C 1
ATOM 1189 O O . ALA A 1 152 ? -19.968 6.992 9.237 1.00 90.88 152 ALA A O 1
ATOM 1190 N N . VAL A 1 153 ? -18.538 5.792 10.482 1.00 88.56 153 VAL A N 1
ATOM 1191 C CA . VAL A 1 153 ? -17.327 6.469 9.985 1.00 88.56 153 VAL A CA 1
ATOM 1192 C C . VAL A 1 153 ? -17.078 6.111 8.520 1.00 88.56 153 VAL A C 1
ATOM 1194 O O . VAL A 1 153 ? -16.702 6.956 7.716 1.00 88.56 153 VAL A O 1
ATOM 1197 N N . VAL A 1 154 ? -17.296 4.853 8.140 1.00 89.69 154 VAL A N 1
ATOM 1198 C CA . VAL A 1 154 ? -17.143 4.416 6.747 1.00 89.69 154 VAL A CA 1
ATOM 1199 C C . VAL A 1 154 ? -18.177 5.076 5.833 1.00 89.69 154 VAL A C 1
ATOM 1201 O O . VAL A 1 154 ? -17.822 5.515 4.736 1.00 89.69 154 VAL A O 1
ATOM 1204 N N . ASP A 1 155 ? -19.418 5.194 6.298 1.00 88.00 155 ASP A N 1
ATOM 1205 C CA . ASP A 1 155 ? -20.514 5.829 5.562 1.00 88.00 155 ASP A CA 1
ATOM 1206 C C . ASP A 1 155 ? -20.265 7.326 5.325 1.00 88.00 155 ASP A C 1
ATOM 1208 O O . ASP A 1 155 ? -20.636 7.842 4.272 1.00 88.00 155 ASP A O 1
ATOM 1212 N N . GLU A 1 156 ? -19.583 8.006 6.251 1.00 86.31 156 GLU A N 1
ATOM 1213 C CA . GLU A 1 156 ? -19.143 9.399 6.096 1.00 86.31 156 GLU A CA 1
ATOM 1214 C C . GLU A 1 156 ? -17.990 9.527 5.082 1.00 86.31 156 GLU A C 1
ATOM 1216 O O . GLU A 1 156 ? -18.018 10.373 4.189 1.00 86.31 156 GLU A O 1
ATOM 1221 N N . LEU A 1 157 ? -16.991 8.641 5.154 1.00 84.00 157 LEU A N 1
ATOM 1222 C CA . LEU A 1 157 ? -15.768 8.744 4.348 1.00 84.00 157 LEU A CA 1
ATOM 1223 C C . LEU A 1 157 ? -15.934 8.304 2.881 1.00 84.00 157 LEU A C 1
ATOM 1225 O O . LEU A 1 157 ? -15.192 8.751 1.997 1.00 84.00 157 LEU A O 1
ATOM 1229 N N . LEU A 1 158 ? -16.865 7.392 2.593 1.00 83.44 158 LEU A N 1
ATOM 1230 C CA . LEU A 1 158 ? -17.064 6.831 1.251 1.00 83.44 158 LEU A CA 1
ATOM 1231 C C . LEU A 1 158 ? -17.547 7.859 0.207 1.00 83.44 158 LEU A C 1
ATOM 1233 O O . LEU A 1 158 ? -16.960 7.898 -0.888 1.00 83.44 158 LEU A O 1
ATOM 1237 N N . PRO A 1 159 ? -18.591 8.671 0.477 1.00 78.62 159 PRO A N 1
ATOM 1238 C CA . PRO A 1 159 ? -19.035 9.734 -0.422 1.00 78.62 159 PRO A CA 1
ATOM 1239 C C . PRO A 1 159 ? -17.919 10.729 -0.735 1.00 78.62 159 PRO A C 1
ATOM 1241 O O . PRO A 1 159 ? -17.700 11.043 -1.911 1.00 78.62 159 PRO A O 1
ATOM 1244 N N . ASP A 1 160 ? -17.168 11.139 0.287 1.00 74.75 160 ASP A N 1
ATOM 1245 C CA . ASP A 1 160 ? -16.058 12.082 0.170 1.00 74.75 160 ASP A CA 1
ATOM 1246 C C . ASP A 1 160 ? -14.941 11.516 -0.705 1.00 74.75 160 ASP A C 1
ATOM 1248 O O . ASP A 1 160 ? -14.504 12.153 -1.669 1.00 74.75 160 ASP A O 1
ATOM 1252 N N . TYR A 1 161 ? -14.536 10.264 -0.471 1.00 75.62 161 TYR A N 1
ATOM 1253 C CA . TYR A 1 161 ? -13.553 9.581 -1.312 1.00 75.62 161 TYR A CA 1
ATOM 1254 C C . TYR A 1 161 ? -13.989 9.515 -2.786 1.00 75.62 161 TYR A C 1
ATOM 1256 O O . TYR A 1 161 ? -13.201 9.794 -3.702 1.00 75.62 161 TYR A O 1
ATOM 1264 N N . ALA A 1 162 ? -15.254 9.168 -3.040 1.00 74.88 162 ALA A N 1
ATOM 1265 C CA . ALA A 1 162 ? -15.799 9.102 -4.391 1.00 74.88 162 ALA A CA 1
ATOM 1266 C C . ALA A 1 162 ? -15.857 10.492 -5.050 1.00 74.88 162 ALA A C 1
ATOM 1268 O O . ALA A 1 162 ? -15.539 10.633 -6.235 1.00 74.88 162 ALA A O 1
ATOM 1269 N N . PHE A 1 163 ? -16.229 11.528 -4.295 1.00 68.19 163 PHE A N 1
ATOM 1270 C CA . PHE A 1 163 ? -16.222 12.916 -4.749 1.00 68.19 163 PHE A CA 1
ATOM 1271 C C . PHE A 1 163 ? -14.811 13.381 -5.128 1.00 68.19 163 PHE A C 1
ATOM 1273 O O . PHE A 1 163 ? -14.594 13.825 -6.257 1.00 68.19 163 PHE A O 1
ATOM 1280 N N . PHE A 1 164 ? -13.821 13.188 -4.255 1.00 64.56 164 PHE A N 1
ATOM 1281 C CA . PHE A 1 164 ? -12.440 13.592 -4.521 1.00 64.56 164 PHE A CA 1
ATOM 1282 C C . PHE A 1 164 ? -11.804 12.835 -5.687 1.00 64.56 164 PHE A C 1
ATOM 1284 O O . PHE A 1 164 ? -11.061 13.435 -6.468 1.00 64.56 164 PHE A O 1
ATOM 1291 N N . THR A 1 165 ? -12.120 11.549 -5.853 1.00 65.94 165 THR A N 1
ATOM 1292 C CA . THR A 1 165 ? -11.631 10.754 -6.990 1.00 65.94 165 THR A CA 1
ATOM 1293 C C . THR A 1 165 ? -12.212 11.266 -8.312 1.00 65.94 165 THR A C 1
ATOM 1295 O O . THR A 1 165 ? -11.473 11.433 -9.285 1.00 65.94 165 THR A O 1
ATOM 1298 N N . ARG A 1 166 ? -13.503 11.627 -8.343 1.00 61.56 166 ARG A N 1
ATOM 1299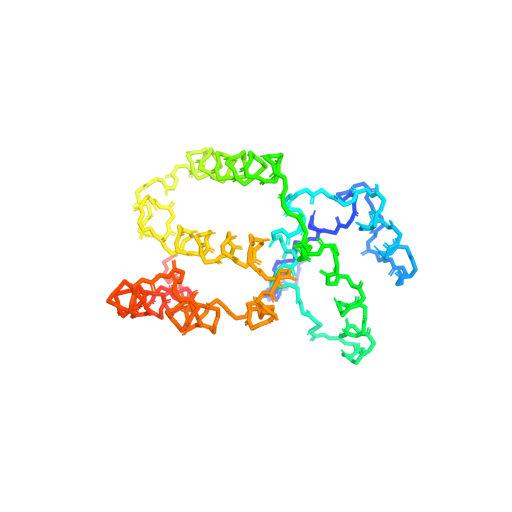 C CA . ARG A 1 166 ? -14.140 12.264 -9.513 1.00 61.56 166 ARG A CA 1
ATOM 1300 C C . ARG A 1 166 ? -13.552 13.646 -9.813 1.00 61.56 166 ARG A C 1
ATOM 1302 O O . ARG A 1 166 ? -13.221 13.935 -10.959 1.00 61.56 166 ARG A O 1
ATOM 1309 N N . CYS A 1 167 ? -13.328 14.465 -8.788 1.00 57.19 167 CYS A N 1
ATOM 1310 C CA . CYS A 1 167 ? -12.679 15.777 -8.906 1.00 57.19 167 CYS A CA 1
ATOM 1311 C C . CYS A 1 167 ? -11.173 15.702 -9.227 1.00 57.19 167 CYS A C 1
ATOM 1313 O O . CYS A 1 167 ? -10.543 16.735 -9.449 1.00 57.19 167 CYS A O 1
ATOM 1315 N N . ARG A 1 168 ? -10.560 14.511 -9.196 1.00 54.25 168 ARG A N 1
ATOM 1316 C CA . ARG A 1 168 ? -9.179 14.263 -9.643 1.00 54.25 168 ARG A CA 1
ATOM 1317 C C . ARG A 1 168 ? -9.117 13.856 -11.116 1.00 54.25 168 ARG A C 1
ATOM 1319 O O . ARG A 1 168 ? -8.133 14.170 -11.772 1.00 54.25 168 ARG A O 1
ATOM 1326 N N . ALA A 1 169 ? -10.144 13.170 -11.619 1.00 56.50 169 ALA A N 1
ATOM 1327 C CA . ALA A 1 169 ? -10.234 12.747 -13.017 1.00 56.50 169 ALA A CA 1
ATOM 1328 C C . ALA A 1 169 ? -10.608 13.891 -13.978 1.00 56.50 169 ALA A C 1
ATOM 1330 O O . ALA A 1 169 ? -10.401 13.765 -15.181 1.00 56.50 169 ALA A O 1
ATOM 1331 N N . ARG A 1 170 ? -11.132 15.010 -13.462 1.00 37.75 170 ARG A N 1
ATOM 1332 C CA 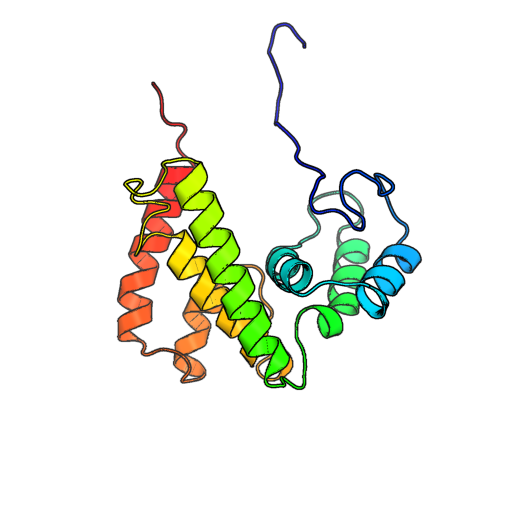. ARG A 1 170 ? -11.285 16.251 -14.229 1.00 37.75 170 ARG A CA 1
ATOM 1333 C C . ARG A 1 170 ? -9.979 17.050 -14.165 1.00 37.75 170 ARG A C 1
ATOM 1335 O O . ARG A 1 170 ? -9.583 17.422 -13.058 1.00 37.75 170 ARG A O 1
ATOM 1342 N N . PRO A 1 171 ? -9.312 17.329 -15.300 1.00 39.66 171 PRO A N 1
ATOM 1343 C CA . PRO A 1 171 ? -8.262 18.335 -15.331 1.00 39.66 171 PRO A CA 1
ATOM 1344 C C . PRO A 1 171 ? -8.864 19.652 -14.841 1.00 39.66 171 PRO A C 1
ATOM 1346 O O . PRO A 1 171 ? -9.959 20.019 -15.269 1.00 39.66 171 PRO A O 1
ATOM 1349 N N . SER A 1 172 ? -8.177 20.352 -13.939 1.00 40.47 172 SER A N 1
ATOM 1350 C CA . SER A 1 172 ? -8.469 21.764 -13.715 1.00 40.47 172 SER A CA 1
ATOM 1351 C C . SER A 1 172 ? -8.210 22.477 -15.039 1.00 40.47 172 SER A C 1
ATOM 1353 O O . SER A 1 172 ? -7.060 22.660 -15.422 1.00 40.47 172 SER A O 1
ATOM 1355 N N . SER A 1 173 ? -9.269 22.796 -15.774 1.00 36.56 173 SER A N 1
ATOM 1356 C CA . SER A 1 173 ? -9.217 23.746 -16.874 1.00 36.56 173 SER A CA 1
ATOM 1357 C C . SER A 1 173 ? -9.034 25.135 -16.267 1.00 36.56 173 SER A C 1
ATOM 1359 O O . SER A 1 173 ? -10.009 25.735 -15.811 1.00 36.56 173 SER A O 1
ATOM 1361 N N . ALA A 1 174 ? -7.783 25.580 -16.192 1.00 31.84 174 ALA A N 1
ATOM 1362 C CA . ALA A 1 174 ? -7.372 26.969 -16.025 1.00 31.84 174 ALA A CA 1
ATOM 1363 C C . ALA A 1 174 ? -5.968 27.123 -16.616 1.00 31.84 174 ALA A C 1
ATOM 1365 O O . ALA A 1 174 ? -5.102 26.286 -16.265 1.00 31.84 174 ALA A O 1
#

Sequence (174 aa):
MTADGFAFRVDMRLRPLGDGGPLVGSFAMLSSYYQDQGREWERYAMLKARPVAGDLDAGSELLAGLRPFVYRRYLDFGAIESLRELKAMINREVKRKGMQSNIKLGPGGIREVEFVVQAFQLIRGGRDTELQVTSLKTALNRLPALGLLPQAVVDELLPDYAFFTRCRARPSSA

Organism: NCBI:txid115553